Protein AF-A0A3D2XDN8-F1 (afdb_monomer)

Sequence (133 aa):
MKKIILSALTCLTLILSGCDKTEEELLQQCFKVKILDEVCGTAVVQIQDEAYFKYGVNGYQLDGVTYDHVFSTELSCADLTKFQTLAASLRGLVVDVKMLKQMEYDPACTRCAAIVPNAPAKWIPIKFSENCN

Mean predicted aligned error: 10.66 Å

Solvent-accessible surface area (backbone atoms only — not comparable to full-atom values): 8259 Å² total; per-residue (Å²): 134,80,88,84,89,81,81,86,76,80,81,77,78,76,78,75,78,71,81,69,73,51,79,71,59,55,45,70,44,67,46,43,31,29,29,66,43,74,32,68,44,23,28,36,31,28,51,70,43,77,95,52,35,86,76,28,45,69,74,46,76,56,97,92,41,76,41,55,23,26,30,18,35,50,53,52,68,70,51,52,57,52,48,57,76,76,34,99,55,62,58,69,44,72,46,44,28,25,46,42,98,60,74,83,85,59,92,90,55,88,77,54,95,56,64,52,83,90,53,54,88,52,70,50,35,48,43,80,42,95,82,73,127

Radius of gyration: 21.56 Å; Cα contacts (8 Å, |Δi|>4): 218; chains: 1; bounding box: 51×34×82 Å

Structure (mmCIF, N/CA/C/O backbone):
data_AF-A0A3D2XDN8-F1
#
_entry.id   AF-A0A3D2XDN8-F1
#
loop_
_atom_site.group_PDB
_atom_site.id
_atom_site.type_symbol
_atom_site.label_atom_id
_atom_site.label_alt_id
_atom_site.label_comp_id
_atom_site.label_asym_id
_atom_site.label_entity_id
_atom_site.label_seq_id
_atom_site.pdbx_PDB_ins_code
_atom_site.Cartn_x
_atom_site.Cartn_y
_atom_site.Cartn_z
_atom_site.occupancy
_atom_site.B_iso_or_equiv
_atom_site.auth_seq_id
_atom_site.auth_comp_id
_atom_site.auth_asym_id
_atom_site.auth_atom_id
_atom_site.pdbx_PDB_model_num
ATOM 1 N N . MET A 1 1 ? -29.962 -1.327 -64.089 1.00 38.59 1 MET A N 1
ATOM 2 C CA . MET A 1 1 ? -28.484 -1.427 -64.024 1.00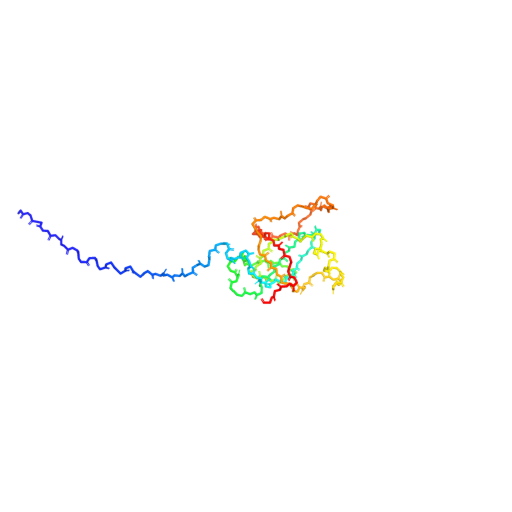 38.59 1 MET A CA 1
ATOM 3 C C . MET A 1 1 ? -27.950 -0.274 -63.175 1.00 38.59 1 MET A C 1
ATOM 5 O O . MET A 1 1 ? -28.420 0.828 -63.396 1.00 38.59 1 MET A O 1
ATOM 9 N N . LYS A 1 2 ? -26.986 -0.559 -62.274 1.00 38.41 2 LYS A N 1
ATOM 10 C CA . LYS A 1 2 ? -26.092 0.356 -61.503 1.00 38.41 2 LYS A CA 1
ATOM 11 C C . LYS A 1 2 ? -26.786 1.306 -60.494 1.00 38.41 2 LYS A C 1
ATOM 13 O O . LYS A 1 2 ? -27.499 2.208 -60.894 1.00 38.41 2 LYS A O 1
ATOM 18 N N . LYS A 1 3 ? -26.767 1.011 -59.178 1.00 47.41 3 LYS A N 1
ATOM 19 C CA . LYS A 1 3 ? -25.744 1.386 -58.153 1.00 47.41 3 LYS A CA 1
ATOM 20 C C . LYS A 1 3 ? -25.390 2.884 -58.250 1.00 47.41 3 LYS A C 1
ATOM 22 O O . LYS A 1 3 ? -24.969 3.312 -59.313 1.00 47.41 3 LYS A O 1
ATOM 27 N N . ILE A 1 4 ? -25.536 3.698 -57.202 1.00 55.59 4 ILE A N 1
ATOM 28 C CA . ILE A 1 4 ? -24.549 3.835 -56.114 1.00 55.59 4 ILE A CA 1
ATOM 29 C C . ILE A 1 4 ? -25.212 4.492 -54.885 1.00 55.59 4 ILE A C 1
ATOM 31 O O . ILE A 1 4 ? -25.817 5.554 -54.982 1.00 55.59 4 ILE A O 1
ATOM 35 N N . ILE A 1 5 ? -25.060 3.835 -53.735 1.00 57.34 5 ILE A N 1
ATOM 36 C CA . ILE A 1 5 ? -25.267 4.367 -52.384 1.00 57.34 5 ILE A CA 1
ATOM 37 C C . ILE A 1 5 ? -24.005 5.172 -52.056 1.00 57.34 5 ILE A C 1
ATOM 39 O O . ILE A 1 5 ? -22.917 4.603 -52.151 1.00 57.34 5 ILE A O 1
ATOM 43 N N . LEU A 1 6 ? -24.113 6.453 -51.688 1.00 52.28 6 LEU A N 1
ATOM 44 C CA . LEU A 1 6 ? -22.975 7.196 -51.140 1.00 52.28 6 LEU A CA 1
ATOM 45 C C . LEU A 1 6 ? -23.296 7.679 -49.726 1.00 52.28 6 LEU A C 1
ATOM 47 O O . LEU A 1 6 ? -24.021 8.645 -49.503 1.00 52.28 6 LEU A O 1
ATOM 51 N N . SER A 1 7 ? -22.752 6.922 -48.785 1.00 55.78 7 SER A N 1
ATOM 52 C CA . SER A 1 7 ? -22.726 7.150 -47.352 1.00 55.78 7 SER A CA 1
ATOM 53 C C . SER A 1 7 ? -21.977 8.444 -47.021 1.00 55.78 7 SER A C 1
ATOM 55 O O . SER A 1 7 ? -20.778 8.543 -47.276 1.00 55.78 7 SER A O 1
ATOM 57 N N . ALA A 1 8 ? -22.648 9.414 -46.401 1.00 55.12 8 ALA A N 1
ATOM 58 C CA . ALA A 1 8 ? -21.984 10.522 -45.718 1.00 55.12 8 ALA A CA 1
ATOM 59 C C . ALA A 1 8 ? -21.648 10.073 -44.287 1.00 55.12 8 ALA A C 1
ATOM 61 O O . ALA A 1 8 ? -22.394 10.318 -43.343 1.00 55.12 8 ALA A O 1
ATOM 62 N N . LEU A 1 9 ? -20.546 9.331 -44.155 1.00 54.03 9 LEU A N 1
ATOM 63 C CA . LEU A 1 9 ? -19.955 8.973 -42.871 1.00 54.03 9 LEU A CA 1
ATOM 64 C C . LEU A 1 9 ? -19.151 10.186 -42.382 1.00 54.03 9 LEU A C 1
ATOM 66 O O . LEU A 1 9 ? -17.986 10.359 -42.737 1.00 54.03 9 LEU A O 1
ATOM 70 N N . THR A 1 10 ? -19.789 11.074 -41.625 1.00 58.03 10 THR A N 1
ATOM 71 C CA . THR A 1 10 ? -19.109 12.172 -40.932 1.00 58.03 10 THR A CA 1
ATOM 72 C C . THR A 1 10 ? -18.215 11.571 -39.854 1.00 58.03 10 THR A C 1
ATOM 74 O O . THR A 1 10 ? -18.656 11.201 -38.768 1.00 58.03 10 THR A O 1
ATOM 77 N N . CYS A 1 11 ? -16.941 11.425 -40.207 1.00 52.28 11 CYS A N 1
ATOM 78 C CA . CYS A 1 11 ? -15.859 10.994 -39.340 1.00 52.28 11 CYS A CA 1
ATOM 79 C C . CYS A 1 11 ? -15.597 12.097 -38.304 1.00 52.28 11 CYS A C 1
ATOM 81 O O . CYS A 1 11 ? -14.759 12.975 -38.503 1.00 52.28 11 CYS A O 1
ATOM 83 N N . LEU A 1 12 ? -16.366 12.096 -37.215 1.00 54.19 12 LEU A N 1
ATOM 84 C CA . LEU A 1 12 ? -16.079 12.909 -36.041 1.00 54.19 12 LEU A CA 1
ATOM 85 C C . LEU A 1 12 ? -14.978 12.203 -35.243 1.00 54.19 12 LEU A C 1
ATOM 87 O O . LEU A 1 12 ? -15.233 11.552 -34.232 1.00 54.19 12 LEU A O 1
ATOM 91 N N . THR A 1 13 ? -13.737 12.295 -35.719 1.00 56.44 13 THR A N 1
ATOM 92 C CA . THR A 1 13 ? -12.569 11.982 -34.897 1.00 56.44 13 THR A CA 1
ATOM 93 C C . THR A 1 13 ? -12.424 13.097 -33.871 1.00 56.44 13 THR A C 1
ATOM 95 O O . THR A 1 13 ? -11.714 14.078 -34.086 1.00 56.44 13 THR A O 1
ATOM 98 N N . LEU A 1 14 ? -13.142 12.963 -32.757 1.00 53.31 14 LEU A N 1
ATOM 99 C CA . LEU A 1 14 ? -12.768 13.592 -31.500 1.00 53.31 14 LEU A CA 1
ATOM 100 C C . LEU A 1 14 ? -11.410 13.008 -31.125 1.00 53.31 14 LEU A C 1
ATOM 102 O O . LEU A 1 14 ? -11.311 11.923 -30.556 1.00 53.31 14 LEU A O 1
ATOM 106 N N . ILE A 1 15 ? -10.359 13.722 -31.516 1.00 54.94 15 ILE A N 1
ATOM 107 C CA . ILE A 1 15 ? -9.016 13.525 -30.995 1.00 54.94 15 ILE A CA 1
ATOM 108 C C . ILE A 1 15 ? -9.106 13.971 -29.536 1.00 54.94 15 ILE A C 1
ATOM 110 O O . ILE A 1 15 ? -8.876 15.129 -29.199 1.00 54.94 15 ILE A O 1
ATOM 114 N N . LEU A 1 16 ? -9.546 13.053 -28.678 1.00 48.56 16 LEU A N 1
ATOM 115 C CA . LEU A 1 16 ? -9.331 13.118 -27.246 1.00 48.56 16 LEU A CA 1
ATOM 116 C C . LEU A 1 16 ? -7.819 13.013 -27.060 1.00 48.56 16 LEU A C 1
ATOM 118 O O . LEU A 1 16 ? -7.282 11.936 -26.823 1.00 48.56 16 LEU A O 1
ATOM 122 N N . SER A 1 17 ? -7.117 14.136 -27.196 1.00 46.09 17 SER A N 1
ATOM 123 C CA . SER A 1 17 ? -5.789 14.312 -26.624 1.00 46.09 17 SER A CA 1
ATOM 124 C C . SER A 1 17 ? -5.952 14.387 -25.105 1.00 46.09 17 SER A C 1
ATOM 126 O O . SER A 1 17 ? -5.755 15.432 -24.486 1.00 46.09 17 SER A O 1
ATOM 128 N N . GLY A 1 18 ? -6.392 13.275 -24.513 1.00 46.31 18 GLY A N 1
ATOM 129 C CA . GLY A 1 18 ? -6.100 12.974 -23.129 1.00 46.31 18 GLY A CA 1
ATOM 130 C C . GLY A 1 18 ? -4.590 12.870 -23.069 1.00 46.31 18 GLY A C 1
ATOM 131 O O . GLY A 1 18 ? -3.998 11.962 -23.645 1.00 46.31 18 GLY A O 1
ATOM 132 N N . CYS A 1 19 ? -3.966 13.882 -22.483 1.00 53.31 19 CYS A N 1
ATOM 133 C CA . CYS A 1 19 ? -2.553 13.865 -22.166 1.00 53.31 19 CYS A CA 1
ATOM 134 C C . CYS A 1 19 ? -2.378 12.828 -21.052 1.00 53.31 19 CYS A C 1
ATOM 136 O O . CYS A 1 19 ? -2.355 13.167 -19.870 1.00 53.31 19 CYS A O 1
ATOM 138 N N . ASP A 1 20 ? -2.365 11.549 -21.418 1.00 52.69 20 ASP A N 1
ATOM 139 C CA . ASP A 1 20 ? -1.929 10.497 -20.520 1.00 52.69 20 ASP A CA 1
ATOM 140 C C . ASP A 1 20 ? -0.447 10.762 -20.273 1.00 52.69 20 ASP A C 1
ATOM 142 O O . ASP A 1 20 ? 0.381 10.598 -21.171 1.00 52.69 20 ASP A O 1
ATOM 146 N N . LYS A 1 21 ? -0.130 11.261 -19.070 1.00 50.66 21 LYS A N 1
ATOM 147 C CA . LYS A 1 21 ? 1.249 11.326 -18.577 1.00 50.66 21 LYS A CA 1
ATOM 148 C C . LYS A 1 21 ? 1.910 9.997 -18.914 1.00 50.66 21 LYS A C 1
ATOM 150 O O . LYS A 1 21 ? 1.342 8.941 -18.610 1.00 50.66 21 LYS A O 1
ATOM 155 N N . THR A 1 22 ? 3.062 10.043 -19.569 1.00 57.44 22 THR A N 1
ATOM 156 C CA . THR A 1 22 ? 3.770 8.817 -19.937 1.00 57.44 22 THR A CA 1
ATOM 157 C C . THR A 1 22 ? 4.061 8.016 -18.666 1.00 57.44 22 THR A C 1
ATOM 159 O O . THR A 1 22 ? 4.271 8.586 -17.593 1.00 57.44 22 THR A O 1
ATOM 162 N N . GLU A 1 23 ? 4.081 6.682 -18.759 1.00 54.84 23 GLU A N 1
ATOM 163 C CA . GLU A 1 23 ? 4.422 5.797 -17.627 1.00 54.84 23 GLU A CA 1
ATOM 164 C C . GLU A 1 23 ? 5.741 6.203 -16.939 1.00 54.84 23 GLU A C 1
ATOM 166 O O . GLU A 1 23 ? 5.948 5.942 -15.758 1.00 54.84 23 GLU A O 1
ATOM 171 N N . GLU A 1 24 ? 6.616 6.898 -17.667 1.00 54.84 24 GLU A N 1
ATOM 172 C CA . GLU A 1 24 ? 7.883 7.436 -17.184 1.00 54.84 24 GLU A CA 1
ATOM 173 C C . GLU A 1 24 ? 7.754 8.688 -16.297 1.00 54.84 24 GLU A C 1
ATOM 175 O O . GLU A 1 24 ? 8.490 8.810 -15.318 1.00 54.84 24 GLU A O 1
ATOM 180 N N . GLU A 1 25 ? 6.793 9.580 -16.561 1.00 54.69 25 GLU A N 1
ATOM 181 C CA . GLU A 1 25 ? 6.511 10.745 -15.703 1.00 54.69 25 GLU A CA 1
ATOM 182 C C . GLU A 1 25 ? 5.889 10.331 -14.359 1.00 54.69 25 GLU A C 1
ATOM 184 O O . GLU A 1 25 ? 6.092 10.989 -13.337 1.00 54.69 25 GLU A O 1
ATOM 189 N N . LEU A 1 26 ? 5.166 9.208 -14.340 1.00 58.00 26 LEU A N 1
ATOM 190 C CA . LEU A 1 26 ? 4.518 8.651 -13.147 1.00 58.00 26 LEU A CA 1
ATOM 191 C C . LEU A 1 26 ? 5.506 8.042 -12.143 1.00 58.00 26 LEU A C 1
ATOM 193 O O . LEU A 1 26 ? 5.233 8.032 -10.946 1.00 58.00 26 LEU A O 1
ATOM 197 N N . LEU A 1 27 ? 6.671 7.587 -12.606 1.00 63.12 27 LEU A N 1
ATOM 198 C CA . LEU A 1 27 ? 7.743 7.065 -11.747 1.00 63.12 27 LEU A CA 1
ATOM 199 C C . LEU A 1 27 ? 8.485 8.170 -10.977 1.00 63.12 27 LEU A C 1
ATOM 201 O O . LEU A 1 27 ? 9.268 7.886 -10.071 1.00 63.12 27 LEU A O 1
ATOM 205 N N . GLN A 1 28 ? 8.276 9.435 -11.345 1.00 66.56 28 GLN A N 1
ATOM 206 C CA . GLN A 1 28 ? 9.012 10.574 -10.792 1.00 66.56 28 GLN A CA 1
ATOM 207 C C . GLN A 1 28 ? 8.206 11.354 -9.743 1.00 66.56 28 GLN A C 1
ATOM 209 O O . GLN A 1 28 ? 8.803 12.006 -8.880 1.00 66.56 28 GLN A O 1
ATOM 214 N N . GLN A 1 29 ? 6.871 11.282 -9.797 1.00 85.38 29 GLN A N 1
ATOM 215 C CA . GLN A 1 29 ? 5.977 12.054 -8.932 1.00 85.38 29 GLN A CA 1
ATOM 216 C C . GLN A 1 29 ? 5.713 11.333 -7.609 1.00 85.38 29 GLN A C 1
ATOM 218 O O . GLN A 1 29 ? 5.502 10.120 -7.567 1.00 85.38 29 GLN A O 1
ATOM 223 N N . CYS A 1 30 ? 5.741 12.102 -6.521 1.00 90.50 30 CYS A N 1
ATOM 224 C CA . CYS A 1 30 ? 5.339 11.594 -5.221 1.00 90.50 30 CYS A CA 1
ATOM 225 C C . CYS A 1 30 ? 3.822 11.514 -5.111 1.00 90.50 30 CYS A C 1
ATOM 227 O O . CYS A 1 30 ? 3.102 12.328 -5.695 1.00 90.50 30 CYS A O 1
ATOM 229 N N . PHE A 1 31 ? 3.363 10.575 -4.299 1.00 92.94 31 PHE A N 1
ATOM 230 C CA . PHE A 1 31 ? 1.989 10.514 -3.834 1.00 92.94 31 PHE A CA 1
ATOM 231 C C . PHE A 1 31 ? 1.936 9.936 -2.424 1.00 92.94 31 PHE A C 1
ATOM 233 O O . PHE A 1 31 ? 2.862 9.252 -1.976 1.00 92.94 31 PHE A O 1
ATOM 240 N N . LYS A 1 32 ? 0.848 10.217 -1.716 1.00 95.44 32 LYS A N 1
ATOM 241 C CA . LYS A 1 32 ? 0.635 9.787 -0.338 1.00 95.44 32 LYS A CA 1
ATOM 242 C C . LYS A 1 32 ? -0.028 8.424 -0.279 1.00 95.44 32 LYS A C 1
ATOM 244 O O . LYS A 1 32 ? -1.036 8.160 -0.945 1.00 95.44 32 LYS A O 1
ATOM 249 N N . VAL A 1 33 ? 0.493 7.582 0.604 1.00 96.50 33 VAL A N 1
ATOM 250 C CA . VAL A 1 33 ? -0.130 6.314 0.981 1.00 96.50 33 VAL A CA 1
ATOM 251 C C . VAL A 1 33 ? -0.241 6.203 2.494 1.00 96.50 33 VAL A C 1
ATOM 253 O O . VAL A 1 33 ? 0.635 6.659 3.224 1.00 96.50 33 VAL A O 1
ATOM 256 N N . LYS A 1 34 ? -1.317 5.579 2.970 1.00 96.88 34 LYS A N 1
ATOM 257 C CA . LYS A 1 34 ? -1.494 5.196 4.372 1.00 96.88 34 LYS A CA 1
ATOM 258 C C . LYS A 1 34 ? -1.225 3.709 4.524 1.00 96.88 34 LYS A C 1
ATOM 260 O O . LYS A 1 34 ? -1.874 2.908 3.856 1.00 96.88 34 LYS A O 1
ATOM 265 N N . ILE A 1 35 ? -0.329 3.325 5.419 1.00 96.38 35 ILE A N 1
ATOM 266 C CA . ILE A 1 35 ? -0.074 1.914 5.719 1.00 96.38 35 ILE A CA 1
ATOM 267 C C . ILE A 1 35 ? -1.283 1.355 6.482 1.00 96.38 35 ILE A C 1
ATOM 269 O O . ILE A 1 35 ? -1.689 1.902 7.507 1.00 96.38 35 ILE A O 1
ATOM 273 N N . LEU A 1 36 ? -1.903 0.296 5.964 1.00 96.50 36 LEU A N 1
ATOM 274 C CA . LEU A 1 36 ? -3.044 -0.371 6.600 1.00 96.50 36 LEU A CA 1
ATOM 275 C C . LEU A 1 36 ? -2.603 -1.551 7.453 1.00 96.50 36 LEU A C 1
ATOM 277 O O . LEU A 1 36 ? -3.146 -1.746 8.536 1.00 96.50 36 LEU A O 1
ATOM 281 N N . ASP A 1 37 ? -1.631 -2.310 6.961 1.00 94.94 37 ASP A N 1
ATOM 282 C CA . ASP A 1 37 ? -1.051 -3.451 7.652 1.00 94.94 37 ASP A CA 1
ATOM 283 C C . ASP A 1 37 ? 0.364 -3.711 7.127 1.00 94.94 37 ASP A C 1
ATOM 285 O O . ASP A 1 37 ? 0.679 -3.350 5.987 1.00 94.94 37 ASP A O 1
ATOM 289 N N . GLU A 1 38 ? 1.211 -4.316 7.949 1.00 92.38 38 GLU A N 1
ATOM 290 C CA . GLU A 1 38 ? 2.598 -4.627 7.609 1.00 92.38 38 GLU A CA 1
ATOM 291 C C . GLU A 1 38 ? 3.068 -5.884 8.341 1.00 92.38 38 GLU A C 1
ATOM 293 O O . GLU A 1 38 ? 2.854 -6.049 9.540 1.00 92.38 38 GLU A O 1
ATOM 298 N N . VAL A 1 39 ? 3.720 -6.774 7.595 1.00 89.62 39 VAL A N 1
ATOM 299 C CA . VAL A 1 39 ? 4.375 -7.970 8.118 1.00 89.62 39 VAL A CA 1
ATOM 300 C C . VAL A 1 39 ? 5.692 -8.172 7.374 1.00 89.62 39 VAL A C 1
ATOM 302 O O . VAL A 1 39 ? 5.702 -8.449 6.173 1.00 89.62 39 VAL A O 1
ATOM 305 N N . CYS A 1 40 ? 6.808 -8.110 8.102 1.00 85.38 40 CYS A N 1
ATOM 306 C CA . CYS A 1 40 ? 8.154 -8.376 7.584 1.00 85.38 40 CYS A CA 1
ATOM 307 C C . CYS A 1 40 ? 8.570 -7.534 6.359 1.00 85.38 40 CYS A C 1
ATOM 309 O O . CYS A 1 40 ? 9.287 -8.017 5.482 1.00 85.38 40 CYS A O 1
ATOM 311 N N . GLY A 1 41 ? 8.124 -6.290 6.269 1.00 87.12 41 GLY A N 1
ATOM 312 C CA . GLY A 1 41 ? 8.354 -5.409 5.130 1.00 87.12 41 GLY A CA 1
ATOM 313 C C . GLY A 1 41 ? 7.315 -5.529 4.030 1.00 87.12 41 GLY A C 1
ATOM 314 O O . GLY A 1 41 ? 7.173 -4.587 3.257 1.00 87.12 41 GLY A O 1
ATOM 315 N N . THR A 1 42 ? 6.528 -6.605 3.976 1.00 91.56 42 THR A N 1
ATOM 316 C CA . THR A 1 42 ? 5.353 -6.647 3.102 1.00 91.56 42 THR A CA 1
ATOM 317 C C . THR A 1 42 ? 4.260 -5.791 3.720 1.00 91.56 42 THR A C 1
ATOM 319 O O . THR A 1 42 ? 3.843 -6.045 4.848 1.00 91.56 42 THR A O 1
ATOM 322 N N . ALA A 1 43 ? 3.754 -4.810 2.982 1.00 94.25 43 ALA A N 1
ATOM 323 C CA . ALA A 1 43 ? 2.723 -3.903 3.465 1.00 94.25 43 ALA A CA 1
ATOM 324 C C . ALA A 1 43 ? 1.513 -3.873 2.531 1.00 94.25 43 ALA A C 1
ATOM 326 O O . ALA A 1 43 ? 1.636 -3.971 1.307 1.00 94.25 43 ALA A O 1
ATOM 327 N N . VAL A 1 44 ? 0.334 -3.687 3.118 1.00 97.12 44 VAL A N 1
ATOM 328 C CA . VAL A 1 44 ? -0.860 -3.247 2.392 1.00 97.12 44 VAL A CA 1
ATOM 329 C C . VAL A 1 44 ? -1.035 -1.768 2.668 1.00 97.12 44 VAL A C 1
ATOM 331 O O . VAL A 1 44 ? -1.094 -1.342 3.823 1.00 97.12 44 VAL A O 1
ATOM 334 N N . VAL A 1 45 ? -1.124 -0.976 1.607 1.00 97.62 45 VAL A N 1
ATOM 335 C CA . VAL A 1 45 ? -1.220 0.478 1.709 1.00 97.62 45 VAL A CA 1
ATOM 336 C C . VAL A 1 45 ? -2.437 0.995 0.956 1.00 97.62 45 VAL A C 1
ATOM 338 O O . VAL A 1 45 ? -2.869 0.409 -0.034 1.00 97.62 45 VAL A O 1
ATOM 341 N N . GLN A 1 46 ? -2.991 2.104 1.434 1.00 98.38 46 GLN A N 1
ATOM 342 C CA . GLN A 1 46 ? -4.125 2.804 0.846 1.00 98.38 46 GLN A CA 1
ATOM 343 C C . GLN A 1 46 ? -3.658 4.100 0.195 1.00 98.38 46 GLN A C 1
ATOM 345 O O . GLN A 1 46 ? -3.107 4.967 0.877 1.00 98.38 46 GLN A O 1
ATOM 350 N N . ILE A 1 47 ? -3.939 4.275 -1.091 1.00 97.94 47 ILE A N 1
ATOM 351 C CA . ILE A 1 47 ? -3.665 5.525 -1.805 1.00 97.94 47 ILE A CA 1
ATOM 352 C C . ILE A 1 47 ? -4.522 6.641 -1.204 1.00 97.94 47 ILE A C 1
ATOM 354 O O . ILE A 1 47 ? -5.716 6.453 -0.985 1.00 97.94 47 ILE A O 1
ATOM 358 N N . GLN A 1 48 ? -3.911 7.789 -0.912 1.00 97.50 48 GLN A N 1
ATOM 359 C CA . GLN A 1 48 ? -4.616 8.967 -0.390 1.00 97.50 48 GLN A CA 1
ATOM 360 C C . GLN A 1 48 ? -4.891 10.014 -1.479 1.00 97.50 48 GLN A C 1
ATOM 362 O O . GLN A 1 48 ? -5.835 10.786 -1.352 1.00 97.50 48 GLN A O 1
ATOM 367 N N . ASP A 1 49 ? -4.114 10.005 -2.565 1.00 93.75 49 ASP A N 1
ATOM 368 C CA . ASP A 1 49 ? -4.236 10.982 -3.647 1.00 93.75 49 ASP A CA 1
ATOM 369 C C . ASP A 1 49 ? -5.121 10.464 -4.791 1.00 93.75 49 ASP A C 1
ATOM 371 O O . ASP A 1 49 ? -4.785 9.480 -5.459 1.00 93.75 49 ASP A O 1
ATOM 375 N N . GLU A 1 50 ? -6.220 11.171 -5.077 1.00 93.12 50 GLU A N 1
ATOM 376 C CA . GLU A 1 50 ? -7.232 10.766 -6.070 1.00 93.12 50 GLU A CA 1
ATOM 377 C C . GLU A 1 50 ? -6.652 10.506 -7.467 1.00 93.12 50 GLU A C 1
ATOM 379 O O . GLU A 1 50 ? -7.058 9.569 -8.159 1.00 93.12 50 GLU A O 1
ATOM 384 N N . ALA A 1 51 ? -5.636 11.280 -7.868 1.00 91.00 51 ALA A N 1
ATOM 385 C CA . ALA A 1 51 ? -4.949 11.122 -9.153 1.00 91.00 51 ALA A CA 1
ATOM 386 C C . ALA A 1 51 ? -4.312 9.728 -9.342 1.00 91.00 51 ALA A C 1
ATOM 388 O O . ALA A 1 51 ? -4.040 9.317 -10.475 1.00 91.00 51 ALA A O 1
ATOM 389 N N . TYR A 1 52 ? -4.095 8.995 -8.248 1.00 92.69 52 TYR A N 1
ATOM 390 C CA . TYR A 1 52 ? -3.464 7.680 -8.225 1.00 92.69 52 TYR A CA 1
ATOM 391 C C . TYR A 1 52 ? -4.439 6.545 -7.886 1.00 92.69 52 TYR A C 1
ATOM 393 O O . TYR A 1 52 ? -4.061 5.380 -7.982 1.00 92.69 52 TYR A O 1
ATOM 401 N N . PHE A 1 53 ? -5.708 6.823 -7.574 1.00 95.00 53 PHE A N 1
ATOM 402 C CA . PHE A 1 53 ? -6.692 5.802 -7.175 1.00 95.00 53 PHE A CA 1
ATOM 403 C C . PHE A 1 53 ? -6.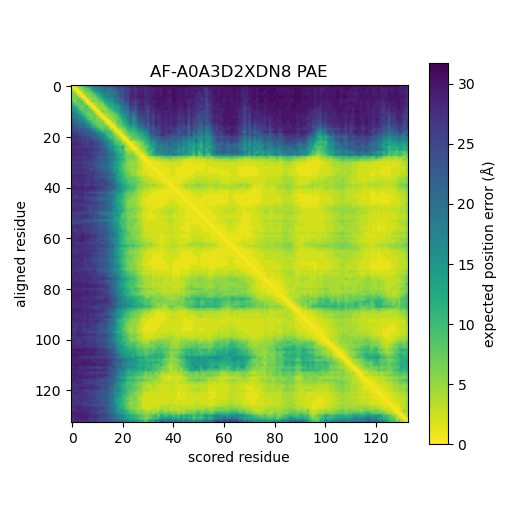844 4.648 -8.170 1.00 95.00 53 PHE A C 1
ATOM 405 O O . PHE A 1 53 ? -7.067 3.508 -7.762 1.00 95.00 53 PHE A O 1
ATOM 412 N N . LYS A 1 54 ? -6.642 4.916 -9.466 1.00 93.00 54 LYS A N 1
ATOM 413 C CA . LYS A 1 54 ? -6.678 3.910 -10.541 1.00 93.00 54 LYS A CA 1
ATOM 414 C C . LYS A 1 54 ? -5.640 2.790 -10.401 1.00 93.00 54 LYS A C 1
ATOM 416 O O . LYS A 1 54 ? -5.759 1.764 -11.066 1.00 93.00 54 LYS A O 1
ATOM 421 N N . TYR A 1 55 ? -4.603 2.988 -9.590 1.00 92.06 55 TYR A N 1
ATOM 422 C CA . TYR A 1 55 ? -3.551 1.994 -9.384 1.00 92.06 55 TYR A CA 1
ATOM 423 C C . TYR A 1 55 ? -3.870 1.016 -8.254 1.00 92.06 55 TYR A C 1
ATOM 425 O O . TYR A 1 55 ? -3.292 -0.070 -8.221 1.00 92.06 55 TYR A O 1
ATOM 433 N N . GLY A 1 56 ? -4.795 1.372 -7.364 1.00 95.62 56 GLY A N 1
ATOM 434 C CA . GLY A 1 56 ? -5.264 0.497 -6.302 1.00 95.62 56 GLY A CA 1
ATOM 435 C C . GLY A 1 56 ? -6.423 -0.398 -6.738 1.00 95.62 56 GLY A C 1
ATOM 436 O O . GLY A 1 56 ? -7.008 -0.238 -7.809 1.00 95.62 56 GLY A O 1
ATOM 437 N N . VAL A 1 57 ? -6.765 -1.343 -5.872 1.00 97.50 57 VAL A N 1
ATOM 438 C CA . VAL A 1 57 ? -7.977 -2.157 -5.951 1.00 97.50 57 VAL A CA 1
ATOM 439 C C . VAL A 1 57 ? -8.936 -1.782 -4.831 1.00 97.50 57 VAL A C 1
ATOM 441 O O . VAL A 1 57 ? -8.531 -1.262 -3.792 1.00 97.50 57 VAL A O 1
ATOM 444 N N . ASN A 1 58 ? -10.213 -2.064 -5.056 1.00 97.75 58 ASN A N 1
ATOM 445 C CA . ASN A 1 58 ? -11.291 -1.752 -4.129 1.00 97.75 58 ASN A CA 1
ATOM 446 C C . ASN A 1 58 ? -11.734 -2.993 -3.350 1.00 97.75 58 ASN A C 1
ATOM 448 O O . ASN A 1 58 ? -11.530 -4.121 -3.806 1.00 97.75 58 ASN A O 1
ATOM 452 N N . GLY A 1 59 ? -12.370 -2.786 -2.199 1.00 96.75 59 GLY A N 1
ATOM 453 C CA . GLY A 1 59 ? -13.009 -3.850 -1.427 1.00 96.75 59 GLY A CA 1
ATOM 454 C C . GLY A 1 59 ? -12.084 -4.677 -0.530 1.00 96.75 59 GLY A C 1
ATOM 455 O O . GLY A 1 59 ? -12.468 -5.776 -0.129 1.00 96.75 59 GLY A O 1
ATOM 456 N N . TYR A 1 60 ? -10.883 -4.195 -0.204 1.00 96.75 60 TYR A N 1
ATOM 457 C CA . TYR A 1 60 ? -9.995 -4.898 0.728 1.00 96.75 60 TYR A CA 1
ATOM 458 C C . TYR A 1 60 ? -10.556 -4.858 2.148 1.00 96.75 60 TYR A C 1
ATOM 460 O O . TYR A 1 60 ? -10.910 -3.794 2.644 1.00 96.75 60 TYR A O 1
ATOM 468 N N . GLN A 1 61 ? -10.638 -6.015 2.803 1.00 96.31 61 GLN A N 1
ATOM 469 C CA . GLN A 1 61 ? -11.203 -6.141 4.145 1.00 96.31 61 GLN A CA 1
ATOM 470 C C . GLN A 1 61 ? -10.091 -6.303 5.177 1.00 96.31 61 GLN A C 1
ATOM 472 O O . GLN A 1 61 ? -9.292 -7.234 5.085 1.00 96.31 61 GLN A O 1
ATOM 477 N N . LEU A 1 62 ? -10.088 -5.445 6.193 1.00 94.88 62 LEU A N 1
ATOM 478 C CA . LEU A 1 62 ? -9.187 -5.537 7.338 1.00 94.88 62 LEU A CA 1
ATOM 479 C C . LEU A 1 62 ? -9.947 -5.138 8.605 1.00 94.88 62 LEU A C 1
ATOM 481 O O . LEU A 1 62 ? -10.522 -4.054 8.668 1.00 94.88 62 LEU A O 1
ATOM 485 N N . ASP A 1 63 ? -9.971 -6.025 9.602 1.00 93.19 63 ASP A N 1
ATOM 486 C CA . ASP A 1 63 ? -10.660 -5.834 10.891 1.00 93.19 63 ASP A CA 1
ATOM 487 C C . ASP A 1 63 ? -12.123 -5.372 10.776 1.00 93.19 63 ASP A C 1
ATOM 489 O O . ASP A 1 63 ? -12.598 -4.525 11.531 1.00 93.19 63 ASP A O 1
ATOM 493 N N . GLY A 1 64 ? -12.852 -5.925 9.803 1.00 94.12 64 GLY A N 1
ATOM 494 C CA . GLY A 1 64 ? -14.260 -5.592 9.559 1.00 94.12 64 GLY A CA 1
ATOM 495 C C . GLY A 1 64 ? -14.488 -4.247 8.863 1.00 94.12 64 GLY A C 1
ATOM 496 O O . GLY A 1 64 ? -15.638 -3.843 8.700 1.00 94.12 64 GLY A O 1
ATOM 497 N N . VAL A 1 65 ? -13.423 -3.565 8.436 1.00 96.19 65 VAL A N 1
ATOM 498 C CA . VAL A 1 65 ? -13.485 -2.328 7.655 1.00 96.19 65 VAL A CA 1
ATOM 499 C C . VAL A 1 65 ? -13.092 -2.612 6.209 1.00 96.19 65 VAL A C 1
ATOM 501 O O . VAL A 1 65 ? -12.104 -3.295 5.938 1.00 96.19 65 VAL A O 1
ATOM 504 N N . THR A 1 66 ? -13.866 -2.052 5.279 1.00 97.25 66 THR A N 1
ATOM 505 C CA . THR A 1 66 ? -13.586 -2.111 3.843 1.00 97.25 66 THR A CA 1
ATOM 506 C C . THR A 1 66 ? -12.778 -0.892 3.411 1.00 97.25 66 THR A C 1
ATOM 508 O O . THR A 1 66 ? -13.155 0.243 3.702 1.00 97.25 66 THR A O 1
ATOM 511 N N . TYR A 1 67 ? -11.680 -1.131 2.701 1.00 97.81 67 TYR A N 1
ATOM 512 C CA . TYR A 1 67 ? -10.789 -0.114 2.163 1.00 97.81 67 TYR A CA 1
ATOM 513 C C . TYR A 1 67 ? -10.741 -0.191 0.640 1.00 97.81 67 TYR A C 1
ATOM 515 O O . TYR A 1 67 ? -10.597 -1.269 0.057 1.00 97.81 67 TYR A O 1
ATOM 523 N N . ASP A 1 68 ? -10.792 0.985 0.023 1.00 98.19 68 ASP A N 1
ATOM 524 C CA . ASP A 1 68 ? -10.668 1.163 -1.417 1.00 98.19 68 ASP A CA 1
ATOM 525 C C . ASP A 1 68 ? -9.327 1.788 -1.797 1.00 98.19 68 ASP A C 1
ATOM 527 O O . ASP A 1 68 ? -8.650 2.399 -0.963 1.00 98.19 68 ASP A O 1
ATOM 531 N N . HIS A 1 69 ? -8.954 1.626 -3.067 1.00 97.88 69 HIS A N 1
ATOM 532 C CA . HIS A 1 69 ? -7.706 2.124 -3.648 1.00 97.88 69 HIS A CA 1
ATOM 533 C C . HIS A 1 69 ? -6.454 1.612 -2.927 1.00 97.88 69 HIS A C 1
ATOM 535 O O . HIS A 1 69 ? -5.497 2.354 -2.693 1.00 97.88 69 HIS A O 1
ATOM 541 N N . VAL A 1 70 ? -6.454 0.327 -2.576 1.00 98.06 70 VAL A N 1
ATOM 542 C CA . VAL A 1 70 ? -5.338 -0.317 -1.881 1.00 98.06 70 VAL A CA 1
ATOM 543 C C . VAL A 1 70 ? -4.437 -1.101 -2.825 1.00 98.06 70 VAL A C 1
ATOM 545 O O . VAL A 1 70 ? -4.872 -1.587 -3.867 1.00 98.06 70 VAL A O 1
ATOM 548 N N . PHE A 1 71 ? -3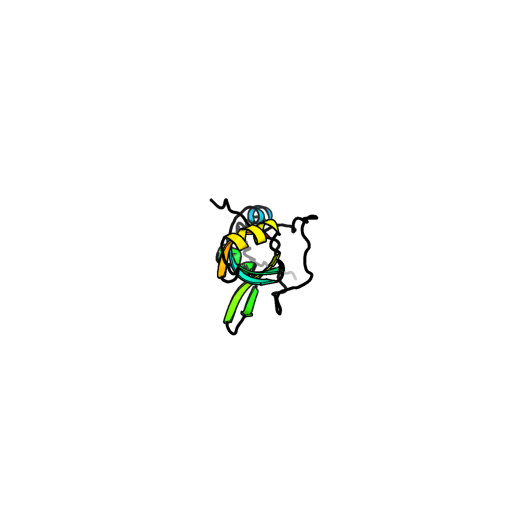.181 -1.285 -2.451 1.00 97.44 71 PHE A N 1
ATOM 549 C CA . PHE A 1 71 ? -2.281 -2.211 -3.131 1.00 97.44 71 PHE A CA 1
ATOM 550 C C . PHE A 1 71 ? -1.289 -2.816 -2.142 1.00 97.44 71 PHE A C 1
ATOM 552 O O . PHE A 1 71 ? -1.090 -2.303 -1.038 1.00 97.44 71 PHE A O 1
ATOM 559 N N . SER A 1 72 ? -0.674 -3.918 -2.551 1.00 96.62 72 SER A N 1
ATOM 560 C CA . SER A 1 72 ? 0.411 -4.552 -1.817 1.00 96.62 72 SER A CA 1
ATOM 561 C C . SER A 1 72 ? 1.758 -4.073 -2.317 1.00 96.62 72 SER A C 1
ATOM 563 O O . SER A 1 72 ? 1.966 -3.836 -3.509 1.00 96.62 72 SER A O 1
ATOM 565 N N . THR A 1 73 ? 2.685 -3.919 -1.391 1.00 94.06 73 THR A N 1
ATOM 566 C CA . THR A 1 73 ? 4.028 -3.447 -1.679 1.00 94.06 73 THR A CA 1
ATOM 567 C C . THR A 1 73 ? 5.017 -4.044 -0.700 1.00 94.06 73 THR A C 1
ATOM 569 O O . THR A 1 73 ? 4.646 -4.730 0.254 1.00 94.06 73 THR A O 1
ATOM 572 N N . GLU A 1 74 ? 6.281 -3.737 -0.927 1.00 90.88 74 GLU A N 1
ATOM 573 C CA . GLU A 1 74 ? 7.354 -4.076 -0.021 1.00 90.88 74 GLU A CA 1
ATOM 574 C C . GLU A 1 74 ? 8.108 -2.805 0.356 1.00 90.88 74 GLU A C 1
ATOM 576 O O . GLU A 1 74 ? 8.462 -1.995 -0.499 1.00 90.88 74 GLU A O 1
ATOM 581 N N . LEU A 1 75 ? 8.325 -2.625 1.652 1.00 88.81 75 LEU A N 1
ATOM 582 C CA . LEU A 1 75 ? 9.106 -1.539 2.213 1.00 88.81 75 LEU A CA 1
ATOM 583 C C . LEU A 1 75 ? 10.575 -1.943 2.231 1.00 88.81 75 LEU A C 1
ATOM 585 O O . LEU A 1 75 ? 10.924 -3.054 2.635 1.00 88.81 75 LEU A O 1
ATOM 589 N N . SER A 1 76 ? 11.454 -1.027 1.825 1.00 86.75 76 SER A N 1
ATOM 590 C CA . SER A 1 76 ? 12.884 -1.275 1.972 1.00 86.75 76 SER A CA 1
ATOM 591 C C . SER A 1 76 ? 13.265 -1.309 3.454 1.00 86.75 76 SER A C 1
ATOM 593 O O . SER A 1 76 ? 12.601 -0.730 4.314 1.00 86.75 76 SER A O 1
ATOM 595 N N . CYS A 1 77 ? 14.371 -1.964 3.781 1.00 84.50 77 CYS A N 1
ATOM 596 C CA . CYS A 1 77 ? 14.786 -2.116 5.176 1.00 84.50 77 CYS A CA 1
ATOM 597 C C . CYS A 1 77 ? 15.298 -0.804 5.778 1.00 84.50 77 CYS A C 1
ATOM 599 O O . CYS A 1 77 ? 15.163 -0.569 6.981 1.00 84.50 77 CYS A O 1
ATOM 601 N N . ALA A 1 78 ? 15.802 0.088 4.922 1.00 84.44 78 ALA A N 1
ATOM 602 C CA . ALA A 1 78 ? 16.052 1.474 5.279 1.00 84.44 78 ALA A CA 1
ATOM 603 C C . ALA A 1 78 ? 14.746 2.191 5.662 1.00 84.44 78 ALA A C 1
ATOM 605 O O . ALA A 1 78 ? 14.712 2.876 6.683 1.00 84.44 78 ALA A O 1
ATOM 606 N N . ASP A 1 79 ? 13.667 1.988 4.900 1.00 86.00 79 ASP A N 1
ATOM 607 C CA . ASP A 1 79 ? 12.363 2.603 5.176 1.00 86.00 79 ASP A CA 1
ATOM 608 C C . ASP A 1 79 ? 11.743 2.052 6.460 1.00 86.00 79 ASP A C 1
ATOM 610 O O . ASP A 1 79 ? 11.320 2.828 7.310 1.00 86.00 79 ASP A O 1
ATOM 614 N N 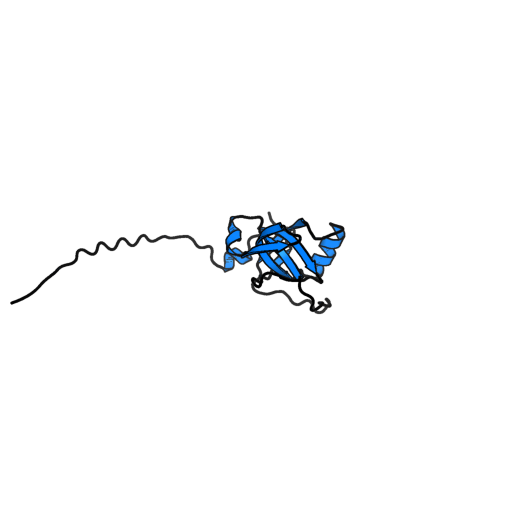. LEU A 1 80 ? 11.769 0.731 6.663 1.00 84.38 80 LEU A N 1
ATOM 615 C CA . LEU A 1 80 ? 11.290 0.102 7.899 1.00 84.38 80 LEU A CA 1
ATOM 616 C C . LEU A 1 80 ? 12.002 0.656 9.131 1.00 84.38 80 LEU A C 1
ATOM 618 O O . LEU A 1 80 ? 11.352 1.042 10.099 1.00 84.38 80 LEU A O 1
ATOM 622 N N . THR A 1 81 ? 13.333 0.748 9.072 1.00 83.31 81 THR A N 1
ATOM 623 C CA . THR A 1 81 ? 14.141 1.286 10.173 1.00 83.31 81 THR A CA 1
ATOM 624 C C . THR A 1 81 ? 13.765 2.737 10.469 1.00 83.31 81 THR A C 1
ATOM 626 O O . THR A 1 81 ? 13.626 3.118 11.629 1.00 83.31 81 THR A O 1
ATOM 629 N N . LYS A 1 82 ? 13.558 3.554 9.429 1.00 84.25 82 LYS A N 1
ATOM 630 C CA . LYS A 1 82 ? 13.108 4.943 9.579 1.00 84.25 82 LYS A CA 1
ATOM 631 C C . LYS A 1 82 ? 11.703 5.030 10.161 1.00 84.25 82 LYS A C 1
ATOM 633 O O . LYS A 1 82 ? 11.464 5.829 11.054 1.00 84.25 82 LYS A O 1
ATOM 638 N N . PHE A 1 83 ? 10.760 4.224 9.696 1.00 84.75 83 PHE A N 1
ATOM 639 C CA . PHE A 1 83 ? 9.385 4.320 10.175 1.00 84.75 83 PHE A CA 1
ATOM 640 C C . PHE A 1 83 ? 9.226 3.816 11.612 1.00 84.75 83 PHE A C 1
ATOM 642 O O . PHE A 1 83 ? 8.449 4.391 12.371 1.00 84.75 83 PHE A O 1
ATOM 649 N N . GLN A 1 84 ? 10.012 2.816 12.019 1.00 79.69 84 GLN A N 1
ATOM 650 C CA . GLN A 1 84 ? 10.051 2.326 13.400 1.00 79.69 84 GLN A CA 1
ATOM 651 C C . GLN A 1 84 ? 10.560 3.375 14.400 1.00 79.69 84 GLN A C 1
ATOM 653 O O . GLN A 1 84 ? 10.199 3.316 15.573 1.00 79.69 84 GLN A O 1
ATOM 658 N N . THR A 1 85 ? 11.371 4.350 13.970 1.00 80.06 85 THR A N 1
ATOM 659 C CA . THR A 1 85 ? 11.751 5.477 14.842 1.00 80.06 85 THR A CA 1
ATOM 660 C C . THR A 1 85 ? 10.681 6.567 14.900 1.00 80.06 85 THR A C 1
ATOM 662 O O . THR A 1 85 ? 10.643 7.320 15.873 1.00 80.06 85 THR A O 1
ATOM 665 N N . LEU A 1 86 ? 9.798 6.648 13.898 1.00 77.75 86 LEU A N 1
ATOM 666 C CA . LEU A 1 86 ? 8.730 7.649 13.811 1.00 77.75 86 LEU A CA 1
ATOM 667 C C . LEU A 1 86 ? 7.448 7.226 14.537 1.00 77.75 86 LEU A C 1
ATOM 669 O O . LEU A 1 86 ? 6.738 8.081 15.068 1.00 77.75 86 LEU A O 1
ATOM 673 N N . ALA A 1 87 ? 7.131 5.931 14.559 1.00 78.00 87 ALA A N 1
ATOM 674 C CA . ALA A 1 87 ? 5.914 5.417 15.174 1.00 78.00 87 ALA A CA 1
ATOM 675 C C . ALA A 1 87 ? 6.118 4.029 15.795 1.00 78.00 87 ALA A C 1
ATOM 677 O O . ALA A 1 87 ? 6.818 3.179 15.253 1.00 78.00 87 ALA A O 1
ATOM 678 N N . ALA A 1 88 ? 5.428 3.774 16.913 1.00 79.31 88 ALA A N 1
ATOM 679 C CA . ALA A 1 88 ? 5.415 2.461 17.567 1.00 79.31 88 ALA A CA 1
ATOM 680 C C . ALA A 1 88 ? 4.694 1.379 16.737 1.00 79.31 88 ALA A C 1
ATOM 682 O O . ALA A 1 88 ? 4.891 0.189 16.960 1.00 79.31 88 ALA A O 1
ATOM 683 N N . SER A 1 89 ? 3.845 1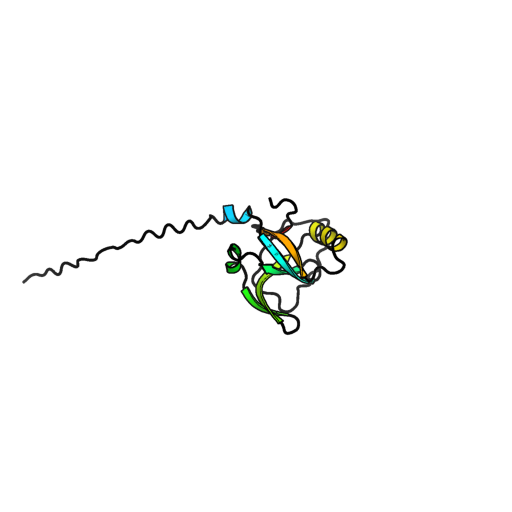.796 15.794 1.00 86.31 89 SER A N 1
ATOM 684 C CA . SER A 1 89 ? 3.192 0.941 14.809 1.00 86.31 89 SER A CA 1
ATOM 685 C C . SER A 1 89 ? 3.164 1.662 13.471 1.00 86.31 89 SER A C 1
ATOM 687 O O . SER A 1 89 ? 2.895 2.862 13.417 1.00 86.31 89 SER A O 1
ATOM 689 N N . LEU A 1 90 ? 3.413 0.921 12.393 1.00 89.69 90 LEU A N 1
ATOM 690 C CA . LEU A 1 90 ? 3.326 1.456 11.036 1.00 89.69 90 LEU A CA 1
ATOM 691 C C . LEU A 1 90 ? 1.877 1.636 10.591 1.00 89.69 90 LEU A C 1
ATOM 693 O O . LEU A 1 90 ? 1.591 2.447 9.715 1.00 89.69 90 LEU A O 1
ATOM 697 N N . ARG A 1 91 ? 0.940 0.915 11.207 1.00 92.56 91 ARG A N 1
ATOM 698 C CA . ARG A 1 9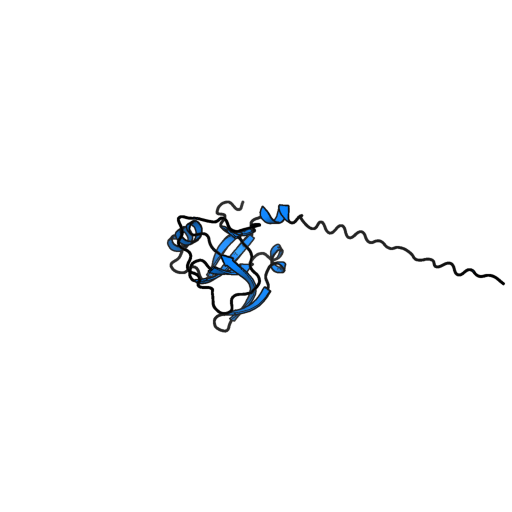1 ? -0.472 0.990 10.854 1.00 92.56 91 ARG A CA 1
ATOM 699 C C . ARG A 1 91 ? -1.026 2.392 11.099 1.00 92.56 91 ARG A C 1
ATOM 701 O O . ARG A 1 91 ? -0.964 2.925 12.201 1.00 92.56 91 ARG A O 1
ATOM 708 N N . GLY A 1 92 ? -1.624 2.962 10.061 1.00 92.75 92 GLY A N 1
ATOM 709 C CA . GLY A 1 92 ? -2.161 4.318 10.044 1.00 92.75 92 GLY A CA 1
ATOM 710 C C . GLY A 1 92 ? -1.142 5.395 9.670 1.00 92.75 92 GLY A C 1
ATOM 711 O O . GLY A 1 92 ? -1.558 6.527 9.429 1.00 92.75 92 GLY A O 1
ATOM 712 N N . LEU A 1 93 ? 0.151 5.068 9.572 1.00 93.25 93 LEU A N 1
ATOM 713 C CA . LEU A 1 93 ? 1.177 6.020 9.161 1.00 93.25 93 LEU A CA 1
ATOM 714 C C . LEU A 1 93 ? 0.960 6.421 7.698 1.00 93.25 93 LEU A C 1
ATOM 716 O O . LEU A 1 93 ? 0.829 5.564 6.821 1.00 93.25 93 LEU A O 1
ATOM 720 N N . VAL A 1 94 ? 0.922 7.729 7.445 1.00 94.19 94 VAL A N 1
ATOM 721 C CA . VAL A 1 94 ? 0.846 8.297 6.097 1.00 94.19 94 VAL A CA 1
ATOM 722 C C . VAL A 1 94 ? 2.241 8.727 5.670 1.00 94.19 94 VAL A C 1
ATOM 724 O O . VAL A 1 94 ? 2.895 9.485 6.384 1.00 94.19 94 VAL A O 1
ATOM 727 N N . VAL A 1 95 ? 2.685 8.253 4.510 1.00 92.75 95 VAL A N 1
ATOM 728 C CA . VAL A 1 95 ? 4.023 8.514 3.968 1.00 92.75 95 VAL A CA 1
ATOM 729 C C . VAL A 1 95 ? 3.952 8.919 2.503 1.00 92.75 95 VAL A C 1
ATOM 731 O O . VAL A 1 95 ? 3.066 8.483 1.764 1.00 92.75 95 VAL A O 1
ATOM 734 N N . ASP A 1 96 ? 4.904 9.749 2.086 1.00 93.75 96 ASP A N 1
ATOM 735 C CA . ASP A 1 96 ? 5.103 10.105 0.687 1.00 93.75 96 ASP A CA 1
ATOM 736 C C . ASP A 1 96 ? 5.991 9.064 -0.006 1.00 93.75 96 ASP A C 1
ATOM 738 O O . ASP A 1 96 ? 7.059 8.684 0.488 1.00 93.75 96 ASP A O 1
ATOM 742 N N . VAL A 1 97 ? 5.539 8.577 -1.160 1.00 92.56 97 VAL A N 1
ATOM 743 C CA . VAL A 1 97 ? 6.189 7.491 -1.898 1.00 92.56 97 VAL A CA 1
ATOM 744 C C . VAL A 1 97 ? 6.254 7.789 -3.389 1.00 92.56 97 VAL A C 1
ATOM 746 O O . VAL A 1 97 ? 5.486 8.591 -3.916 1.00 92.56 97 VAL A O 1
ATOM 749 N N . LYS A 1 98 ? 7.167 7.112 -4.083 1.00 91.88 98 LYS A N 1
ATOM 750 C CA . LYS A 1 98 ? 7.268 7.098 -5.547 1.00 91.88 98 LYS A CA 1
ATOM 751 C C . LYS A 1 98 ? 7.110 5.676 -6.054 1.00 91.88 98 LYS A C 1
ATOM 753 O O . LYS A 1 98 ? 7.648 4.753 -5.442 1.00 91.88 98 LYS A O 1
ATOM 758 N N . MET A 1 99 ? 6.406 5.495 -7.170 1.00 90.31 99 MET A N 1
ATOM 759 C CA . MET A 1 99 ? 6.350 4.190 -7.833 1.00 90.31 99 MET A CA 1
ATOM 760 C C . MET A 1 99 ? 7.705 3.869 -8.461 1.00 90.31 99 MET A C 1
ATOM 762 O O . MET A 1 99 ? 8.367 4.745 -9.017 1.00 90.31 99 MET A O 1
ATOM 766 N N . LEU A 1 100 ? 8.106 2.605 -8.404 1.00 88.31 100 LEU A N 1
ATOM 767 C CA . LEU A 1 100 ? 9.304 2.095 -9.056 1.00 88.31 100 LEU A CA 1
ATOM 768 C C . LEU A 1 100 ? 8.923 1.087 -10.144 1.00 88.31 100 LEU A C 1
ATOM 770 O O . LEU A 1 100 ? 7.918 0.388 -10.040 1.00 88.31 100 LEU A O 1
ATOM 774 N N . LYS A 1 101 ? 9.783 0.946 -11.161 1.00 85.12 101 LYS A N 1
ATOM 775 C CA . LYS A 1 101 ? 9.662 -0.157 -12.133 1.00 85.12 101 LYS A CA 1
ATOM 776 C C . LYS A 1 101 ? 9.907 -1.516 -11.465 1.00 85.12 101 LYS A C 1
ATOM 778 O O . LYS A 1 101 ? 9.284 -2.504 -11.831 1.00 85.12 101 LYS A O 1
ATOM 783 N N . GLN A 1 102 ? 10.822 -1.561 -10.497 1.00 82.62 102 GLN A N 1
ATOM 784 C CA . GLN A 1 102 ? 11.197 -2.760 -9.749 1.00 82.62 102 GLN A CA 1
ATOM 785 C C . GLN A 1 102 ? 11.751 -2.378 -8.375 1.00 82.62 102 GLN A C 1
ATOM 787 O O . GLN A 1 102 ? 12.291 -1.283 -8.217 1.00 82.62 102 GLN A O 1
ATOM 792 N N . MET A 1 103 ? 11.645 -3.285 -7.403 1.00 80.44 103 MET A N 1
ATOM 793 C CA . MET A 1 103 ? 12.288 -3.106 -6.101 1.00 80.44 103 MET A CA 1
ATOM 794 C C . MET A 1 103 ? 13.806 -3.228 -6.237 1.00 80.44 103 MET A C 1
ATOM 796 O O . MET A 1 103 ? 14.310 -4.146 -6.884 1.00 80.44 103 MET A O 1
ATOM 800 N N . GLU A 1 104 ? 14.534 -2.326 -5.585 1.00 78.50 104 GLU A N 1
ATOM 801 C CA . GLU A 1 104 ? 15.980 -2.458 -5.420 1.00 78.50 104 GLU A CA 1
ATOM 802 C C . GLU A 1 104 ? 16.256 -3.591 -4.413 1.00 78.50 104 GLU A C 1
ATOM 804 O O . GLU A 1 104 ? 15.651 -3.664 -3.336 1.00 78.50 104 GLU A O 1
ATOM 809 N N . TYR A 1 105 ? 17.128 -4.530 -4.788 1.00 76.50 105 TYR A N 1
ATOM 810 C CA . TYR A 1 105 ? 17.551 -5.609 -3.898 1.00 76.50 105 TYR A CA 1
ATOM 811 C C . TYR A 1 105 ? 18.629 -5.096 -2.942 1.00 76.50 105 TYR A C 1
ATOM 813 O O . TYR A 1 105 ? 19.629 -4.533 -3.384 1.00 76.50 105 TYR A O 1
ATOM 821 N N . ASP A 1 106 ? 18.431 -5.328 -1.645 1.00 76.56 106 ASP A N 1
ATOM 822 C CA . ASP A 1 106 ? 19.405 -5.001 -0.607 1.00 76.56 106 ASP A CA 1
ATOM 823 C C . ASP A 1 106 ? 19.980 -6.302 -0.016 1.00 76.56 106 ASP A C 1
ATOM 825 O O . ASP A 1 106 ? 19.268 -7.000 0.714 1.00 76.56 106 ASP A O 1
ATOM 829 N N . PRO A 1 107 ? 21.247 -6.650 -0.312 1.00 74.94 107 PRO A N 1
ATOM 830 C CA . PRO A 1 107 ? 21.875 -7.875 0.178 1.00 74.94 107 PRO A CA 1
ATOM 831 C C . PRO A 1 107 ? 22.126 -7.864 1.690 1.00 74.94 107 PRO A C 1
ATOM 833 O O . PRO A 1 107 ? 22.321 -8.927 2.278 1.00 74.94 107 PRO A O 1
ATOM 836 N N . ALA A 1 108 ? 22.143 -6.692 2.330 1.00 76.31 108 ALA A N 1
ATOM 837 C CA . ALA A 1 108 ? 22.322 -6.576 3.773 1.00 76.31 108 ALA A CA 1
ATOM 838 C C . ALA A 1 108 ? 21.014 -6.805 4.540 1.00 76.31 108 ALA A C 1
ATOM 840 O O . ALA A 1 108 ? 21.031 -6.898 5.769 1.00 76.31 108 ALA A O 1
ATOM 841 N N . CYS A 1 109 ? 19.886 -6.923 3.835 1.00 74.62 109 CYS A N 1
ATOM 842 C CA . CYS A 1 109 ? 18.598 -7.121 4.462 1.00 74.62 109 CYS A CA 1
ATOM 843 C C . CYS A 1 109 ? 18.084 -8.557 4.340 1.00 74.62 109 CYS A C 1
ATOM 845 O O . CYS A 1 109 ? 17.831 -9.074 3.251 1.00 74.62 109 CYS A O 1
ATOM 847 N N . THR A 1 110 ? 17.848 -9.186 5.493 1.00 73.88 110 THR A N 1
ATOM 848 C CA . THR A 1 110 ? 17.130 -10.462 5.552 1.00 73.88 110 THR A CA 1
ATOM 849 C C . THR A 1 110 ? 15.639 -10.202 5.398 1.00 73.88 110 THR A C 1
ATOM 851 O O . THR A 1 110 ? 15.009 -9.625 6.282 1.00 73.88 110 THR A O 1
ATOM 854 N N . ARG A 1 111 ? 15.072 -10.650 4.277 1.00 71.00 111 ARG A N 1
ATOM 855 C CA . ARG A 1 111 ? 13.631 -10.593 4.023 1.00 71.00 111 ARG A CA 1
ATOM 856 C C . ARG A 1 111 ? 12.976 -11.871 4.521 1.00 71.00 111 ARG A C 1
ATOM 858 O O . ARG A 1 111 ? 13.455 -12.974 4.259 1.00 71.00 111 ARG A O 1
ATOM 865 N N . CYS A 1 112 ? 11.880 -11.719 5.246 1.00 76.50 112 CYS A N 1
ATOM 866 C CA . CYS A 1 112 ? 11.053 -12.837 5.667 1.00 76.50 112 CYS A CA 1
ATOM 867 C C . CYS A 1 112 ? 10.013 -13.101 4.563 1.00 76.50 112 CYS A C 1
ATOM 869 O O . CYS A 1 112 ? 9.488 -12.167 3.971 1.00 76.50 112 CYS A O 1
ATOM 871 N N . ALA A 1 113 ? 9.728 -14.370 4.254 1.00 78.44 113 ALA A N 1
ATOM 872 C CA . ALA A 1 113 ? 8.812 -14.741 3.165 1.00 78.44 113 ALA A CA 1
ATOM 873 C C . ALA A 1 113 ? 7.321 -14.551 3.520 1.00 78.44 113 ALA A C 1
ATOM 875 O O . ALA A 1 113 ? 6.445 -15.013 2.788 1.00 78.44 113 ALA A O 1
ATOM 876 N N . ALA A 1 114 ? 7.027 -13.936 4.668 1.00 85.44 114 ALA A N 1
ATOM 877 C CA . ALA A 1 114 ? 5.662 -13.699 5.100 1.00 85.44 114 ALA A CA 1
ATOM 878 C C . ALA A 1 114 ? 5.032 -12.557 4.301 1.00 85.44 114 ALA A C 1
ATOM 880 O O . ALA A 1 114 ? 5.672 -11.558 3.970 1.00 85.44 114 ALA A O 1
ATOM 881 N N . ILE A 1 115 ? 3.742 -12.719 4.039 1.00 85.69 115 ILE A N 1
ATOM 882 C CA . ILE A 1 115 ? 2.892 -11.716 3.414 1.00 85.69 115 ILE A CA 1
ATOM 883 C C . ILE A 1 115 ? 1.707 -11.441 4.332 1.00 85.69 115 ILE A C 1
ATOM 885 O O . ILE A 1 115 ? 1.292 -12.315 5.099 1.00 85.69 115 ILE A O 1
ATOM 889 N N . VAL A 1 116 ? 1.147 -10.237 4.231 1.00 87.62 116 VAL A N 1
ATOM 890 C CA . VAL A 1 116 ? -0.094 -9.893 4.929 1.00 87.62 116 VAL A CA 1
ATOM 891 C C . VAL A 1 116 ? -1.209 -10.853 4.468 1.00 87.62 116 VAL A C 1
ATOM 893 O O . VAL A 1 116 ? -1.394 -11.043 3.260 1.00 87.62 116 VAL A O 1
ATOM 896 N N . PRO A 1 117 ? -1.955 -11.495 5.385 1.00 86.06 117 PRO A N 1
ATOM 897 C CA . PRO A 1 117 ? -3.076 -12.351 5.013 1.00 86.06 117 PRO A CA 1
ATOM 898 C C . PRO A 1 117 ? -4.118 -11.591 4.187 1.00 86.06 117 PRO A C 1
ATOM 900 O O . PRO A 1 117 ? -4.466 -10.461 4.509 1.00 86.06 11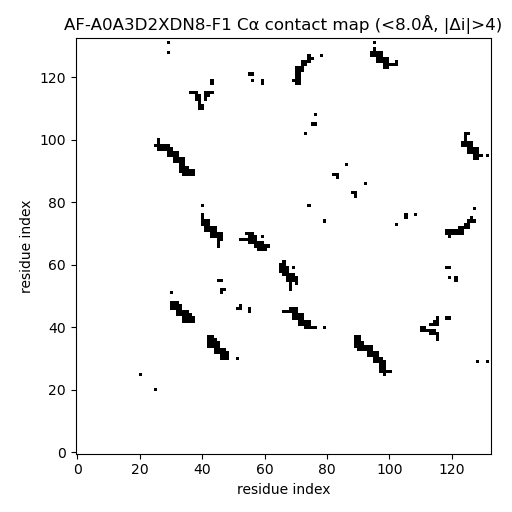7 PRO A O 1
ATOM 903 N N . ASN A 1 118 ? -4.644 -12.218 3.130 1.00 89.44 118 ASN A N 1
ATOM 904 C CA . ASN A 1 118 ? -5.616 -11.607 2.208 1.00 89.44 118 ASN A CA 1
ATOM 905 C C . ASN A 1 118 ? -5.133 -10.316 1.519 1.00 89.44 118 ASN A C 1
ATOM 907 O O . ASN A 1 118 ? -5.953 -9.551 1.009 1.00 89.44 118 ASN A O 1
ATOM 911 N N . ALA A 1 119 ? -3.818 -10.083 1.482 1.00 93.06 119 ALA A N 1
ATOM 912 C CA . ALA A 1 119 ? -3.215 -8.981 0.751 1.00 93.06 119 ALA A CA 1
ATOM 913 C C . ALA A 1 119 ? -3.737 -8.904 -0.701 1.00 93.06 119 ALA A C 1
ATOM 915 O O . ALA A 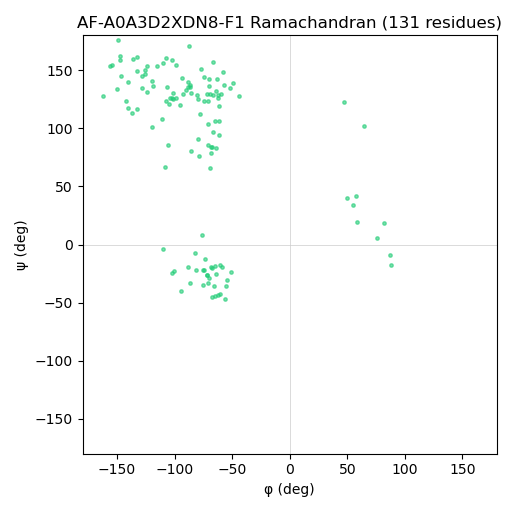1 119 ? -3.869 -9.939 -1.367 1.00 93.06 119 ALA A O 1
ATOM 916 N N . PRO A 1 120 ? -4.012 -7.695 -1.222 1.00 94.56 120 PRO A N 1
ATOM 917 C CA . PRO A 1 120 ? -4.335 -7.505 -2.627 1.00 94.56 120 PRO A CA 1
ATOM 918 C C . PRO A 1 120 ? -3.306 -8.145 -3.568 1.00 94.56 120 PRO A C 1
ATOM 920 O O . PRO A 1 120 ? -2.107 -7.918 -3.453 1.00 94.56 120 PRO A O 1
ATOM 923 N N . ALA A 1 121 ? -3.771 -8.856 -4.599 1.00 93.56 121 ALA A N 1
ATOM 924 C CA . ALA A 1 121 ? -2.878 -9.378 -5.642 1.00 93.56 121 ALA A CA 1
ATOM 925 C C . ALA A 1 121 ? -2.196 -8.262 -6.463 1.00 93.56 121 ALA A C 1
ATOM 927 O O . ALA A 1 121 ? -1.205 -8.498 -7.154 1.00 93.56 121 ALA A O 1
ATOM 928 N N . LYS A 1 122 ? -2.739 -7.036 -6.416 1.00 95.06 122 LYS A N 1
ATOM 929 C CA . LYS A 1 122 ? -2.158 -5.863 -7.065 1.00 95.06 122 LYS A CA 1
ATOM 930 C C . LYS A 1 122 ? -0.898 -5.445 -6.312 1.00 95.06 122 LYS A C 1
ATOM 932 O O . LYS A 1 122 ? -0.985 -4.821 -5.259 1.00 95.06 122 LYS A O 1
ATOM 937 N N . TRP A 1 123 ? 0.252 -5.770 -6.891 1.00 93.69 123 TRP A N 1
ATOM 938 C CA . TRP A 1 123 ? 1.560 -5.434 -6.344 1.00 93.69 123 TRP A CA 1
ATOM 939 C C . TRP A 1 123 ? 2.179 -4.233 -7.058 1.00 93.69 123 TRP A C 1
ATOM 941 O O . TRP A 1 123 ? 2.234 -4.213 -8.290 1.00 93.69 123 TRP A O 1
ATOM 951 N N . ILE A 1 124 ? 2.656 -3.243 -6.304 1.00 92.81 124 ILE A N 1
ATOM 952 C CA . ILE A 1 124 ? 3.325 -2.056 -6.852 1.00 92.81 124 ILE A CA 1
ATOM 953 C C . ILE A 1 124 ? 4.615 -1.809 -6.066 1.00 92.81 124 ILE A C 1
ATOM 955 O O . ILE A 1 124 ? 4.542 -1.520 -4.872 1.00 92.81 124 ILE A O 1
ATOM 959 N N . PRO A 1 125 ? 5.793 -1.893 -6.707 1.00 91.50 125 PRO A N 1
ATOM 960 C CA . PRO A 1 125 ? 7.053 -1.470 -6.108 1.00 91.50 125 PRO A CA 1
ATOM 961 C C . PRO A 1 125 ? 7.023 0.029 -5.806 1.00 91.50 125 PRO A C 1
ATOM 963 O O . PRO A 1 125 ? 6.715 0.829 -6.694 1.00 91.50 125 PRO A O 1
ATOM 966 N N . ILE A 1 126 ? 7.360 0.418 -4.579 1.00 91.56 126 ILE A N 1
ATOM 967 C CA . ILE A 1 126 ? 7.455 1.827 -4.194 1.00 91.56 126 ILE A CA 1
ATOM 968 C C . ILE A 1 1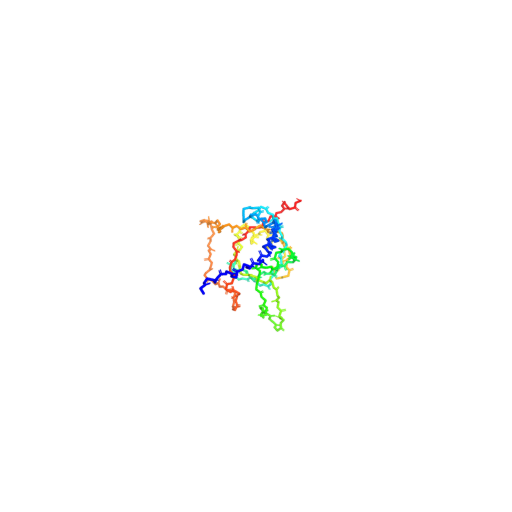26 ? 8.748 2.101 -3.433 1.00 91.56 126 ILE A C 1
ATOM 970 O O . ILE A 1 126 ? 9.384 1.197 -2.899 1.00 91.56 126 ILE A O 1
ATOM 974 N N . LYS A 1 127 ? 9.119 3.377 -3.371 1.00 89.38 127 LYS A N 1
ATOM 975 C CA . LYS A 1 127 ? 10.201 3.884 -2.529 1.00 89.38 127 LYS A CA 1
ATOM 976 C C . LYS A 1 127 ? 9.694 5.044 -1.701 1.00 89.38 127 LYS A C 1
ATOM 978 O O . LYS A 1 127 ? 9.040 5.938 -2.242 1.00 89.38 127 LYS A O 1
ATOM 983 N N . PHE A 1 128 ? 10.018 5.045 -0.416 1.00 88.94 128 PHE A N 1
ATOM 984 C CA . PHE A 1 128 ? 9.766 6.193 0.442 1.00 88.94 128 PHE A CA 1
ATOM 985 C C . PHE A 1 128 ? 10.571 7.412 -0.021 1.00 88.94 128 PHE A C 1
ATOM 987 O O . PHE A 1 128 ? 11.718 7.296 -0.463 1.00 88.94 128 PHE A O 1
ATOM 994 N N . SER A 1 129 ? 9.972 8.595 0.081 1.00 86.19 129 SER A N 1
ATOM 995 C CA . SER A 1 129 ? 10.603 9.847 -0.316 1.00 86.19 129 SER A CA 1
ATOM 996 C C . SER A 1 129 ? 10.328 10.938 0.714 1.00 86.19 129 SER A C 1
ATOM 998 O O . SER A 1 129 ? 9.210 11.413 0.839 1.00 86.19 129 SER A O 1
ATOM 1000 N N . GLU A 1 130 ? 11.377 11.391 1.404 1.00 77.88 130 GLU A N 1
ATOM 1001 C CA . GLU A 1 130 ? 11.311 12.531 2.339 1.00 77.88 130 GLU A CA 1
ATOM 1002 C C . GLU A 1 130 ? 11.238 13.882 1.608 1.00 77.88 130 GLU A C 1
ATOM 1004 O O . GLU A 1 130 ? 10.781 14.873 2.165 1.00 77.88 130 GLU A O 1
ATOM 1009 N N . ASN A 1 131 ? 11.676 13.923 0.345 1.00 69.69 131 ASN A N 1
ATOM 1010 C CA . ASN A 1 131 ? 11.795 15.146 -0.450 1.00 69.69 131 ASN A CA 1
ATOM 1011 C C . ASN A 1 131 ? 10.716 15.198 -1.534 1.00 69.69 131 ASN A C 1
ATOM 1013 O O . ASN A 1 131 ? 11.006 15.086 -2.728 1.00 69.69 131 ASN A O 1
ATOM 1017 N N . CYS A 1 132 ? 9.467 15.319 -1.105 1.00 71.50 132 CYS A N 1
ATOM 1018 C CA . CYS A 1 132 ? 8.330 15.569 -1.983 1.00 71.50 132 CYS A CA 1
ATOM 1019 C C . CYS A 1 132 ? 7.904 17.026 -1.805 1.00 71.50 132 CYS A C 1
ATOM 1021 O O . CYS A 1 132 ? 7.066 17.328 -0.961 1.00 71.50 132 CYS A O 1
ATOM 1023 N N . ASN A 1 133 ? 8.559 17.913 -2.561 1.00 56.25 133 ASN A N 1
ATOM 1024 C CA . ASN A 1 133 ? 8.209 19.331 -2.668 1.00 56.25 133 ASN A CA 1
ATOM 1025 C C . ASN A 1 133 ? 7.489 19.583 -3.988 1.00 56.25 133 ASN A C 1
ATOM 1027 O O . ASN A 1 133 ? 8.027 19.124 -5.024 1.00 56.25 133 ASN A O 1
#

Nearest PDB structures (foldseek):
  3d0f-assembly1_B  TM=5.869E-01  e=4.597E-01  Nitrosomonas europaea ATCC 19718
  6gmh-assembly1_M  TM=5.556E-01  e=2.520E-01  Homo sapiens
  7dro-assembly3_F  TM=3.583E-01  e=2.474E+00  Plesiocystis pacifica SIR-1
  8j0t-assembly1_C  TM=4.013E-01  e=7.300E+00  Mycobacterium tuberculosis

pLDDT: mean 81.42, std 16.43, range [38.41, 98.38]

Foldseek 3Di:
DDDDDDDPPPPPPPPPPPVPPPPVNQQVAKFKWAFADDDQQKTKIAGPDPVQLVLAAFQQDDPNDTGGSIAIEGADPVRVVVVVVVDVDSHGDMFIKGWDPDDDDDPVDDGDPDHDPSGDPRYTYIYTDPPRD

Secondary structure (DSSP, 8-state):
----------------------HHHHTT-EEEEEEEEEETTEEEEEE--GGGGGGSBS-EEETTEEE-SEEEEE--HHHHHHHHHH-S--TT-EEEEEE-SSPPP-TT--------TT--S-B--EEE-S---